Protein AF-A0A349LI41-F1 (afdb_monomer_lite)

Foldseek 3Di:
DDWDKDFDFDDDPNDTDWDAADQPDDNHRDIDGDIGTADPPDDND

Sequence (45 aa):
MSIRVIAAVIRRDGAFLLGRRPTNKRHGGMWEFPGGKVKPGEKPE

Radius of gyration: 12.85 Å; chains: 1; bounding box: 31×11×38 Å

Structure (mmCIF, N/CA/C/O backbone):
data_AF-A0A349LI41-F1
#
_entry.id   AF-A0A349LI41-F1
#
loop_
_atom_site.group_PDB
_atom_site.id
_atom_site.type_symbol
_atom_site.label_atom_id
_atom_site.label_alt_id
_atom_site.label_comp_id
_atom_site.label_asym_id
_atom_site.label_entity_id
_atom_site.label_seq_id
_atom_site.pdbx_PDB_ins_code
_atom_site.Cartn_x
_atom_site.Cartn_y
_atom_site.Cartn_z
_atom_site.occupancy
_atom_site.B_iso_or_equiv
_atom_site.auth_seq_id
_atom_site.auth_comp_id
_atom_site.auth_asym_id
_atom_site.auth_atom_id
_atom_site.pdbx_PDB_model_num
ATOM 1 N N . MET A 1 1 ? -7.133 -5.953 20.146 1.00 76.81 1 MET A N 1
ATOM 2 C CA . MET A 1 1 ? -7.951 -5.055 19.297 1.00 76.81 1 MET A CA 1
ATOM 3 C C . MET A 1 1 ? -7.626 -5.331 17.838 1.00 76.81 1 MET A C 1
ATOM 5 O O . MET A 1 1 ? -6.449 -5.446 17.520 1.00 76.81 1 MET A O 1
ATOM 9 N N . SER A 1 2 ? -8.637 -5.477 16.981 1.00 87.69 2 SER A N 1
ATOM 10 C CA . SER A 1 2 ? -8.453 -5.673 15.535 1.00 87.69 2 SER A CA 1
ATOM 11 C C . SER A 1 2 ? -8.485 -4.323 14.814 1.00 87.69 2 SER A C 1
ATOM 13 O O . SER A 1 2 ? -9.262 -3.448 15.192 1.00 87.69 2 SER A O 1
ATOM 15 N N . ILE A 1 3 ? -7.637 -4.140 13.800 1.00 91.75 3 ILE A N 1
ATOM 16 C CA . ILE A 1 3 ? -7.612 -2.946 12.945 1.00 91.75 3 ILE A CA 1
ATOM 17 C C . ILE A 1 3 ? -7.895 -3.408 11.519 1.00 91.75 3 ILE A C 1
ATOM 19 O O . ILE A 1 3 ? -7.184 -4.270 11.005 1.00 91.75 3 ILE A O 1
ATOM 23 N N . ARG A 1 4 ? -8.904 -2.819 10.870 1.00 95.00 4 ARG A N 1
ATOM 24 C CA . ARG A 1 4 ? -9.172 -3.062 9.448 1.00 95.00 4 ARG A CA 1
ATOM 25 C C . ARG A 1 4 ? -8.205 -2.248 8.594 1.00 95.00 4 ARG A C 1
ATOM 27 O O . ARG A 1 4 ? -7.993 -1.063 8.852 1.00 95.00 4 ARG A O 1
ATOM 34 N N . VAL A 1 5 ? -7.632 -2.888 7.583 1.00 95.50 5 VAL A N 1
ATOM 35 C CA . VAL A 1 5 ? -6.734 -2.269 6.605 1.00 95.50 5 VAL A CA 1
ATOM 36 C C . VAL A 1 5 ? -7.187 -2.636 5.199 1.00 95.50 5 VAL A C 1
ATOM 38 O O . VAL A 1 5 ? -7.712 -3.728 4.993 1.00 95.50 5 VAL A O 1
ATOM 41 N N . ILE A 1 6 ? -6.972 -1.730 4.252 1.00 96.50 6 ILE A N 1
ATOM 42 C CA . ILE A 1 6 ? -7.202 -1.953 2.823 1.00 96.50 6 ILE A CA 1
ATOM 43 C C . ILE A 1 6 ? -5.880 -1.881 2.060 1.00 96.50 6 ILE A C 1
ATOM 45 O O . ILE A 1 6 ? -4.953 -1.184 2.480 1.00 96.50 6 ILE A O 1
ATOM 49 N N . ALA A 1 7 ? -5.822 -2.576 0.927 1.00 96.88 7 ALA A N 1
ATOM 50 C CA . ALA A 1 7 ? -4.735 -2.504 -0.039 1.00 96.88 7 ALA A CA 1
ATOM 51 C C . ALA A 1 7 ? -5.319 -2.241 -1.433 1.00 96.88 7 ALA A C 1
ATOM 53 O O . ALA A 1 7 ? -6.242 -2.928 -1.865 1.00 96.88 7 ALA A O 1
ATOM 54 N N . ALA A 1 8 ? -4.775 -1.252 -2.132 1.00 96.31 8 ALA A N 1
ATOM 55 C CA . ALA A 1 8 ? -5.115 -0.932 -3.505 1.00 96.31 8 ALA A CA 1
ATOM 56 C C .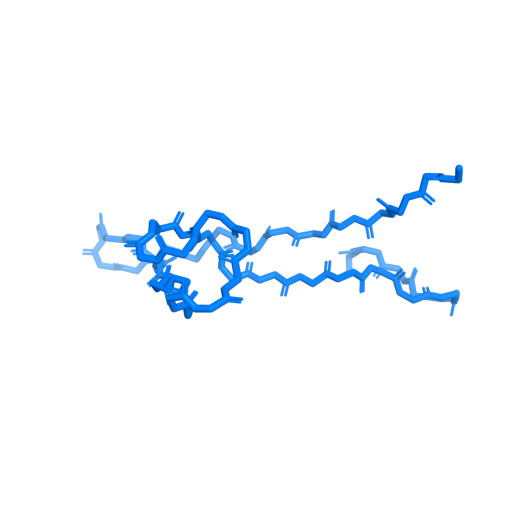 ALA A 1 8 ? -4.223 -1.736 -4.459 1.00 96.31 8 ALA A C 1
ATOM 58 O O . ALA A 1 8 ? -3.001 -1.575 -4.478 1.00 96.31 8 ALA A O 1
ATOM 59 N N . VAL A 1 9 ? -4.842 -2.580 -5.286 1.00 97.31 9 VAL A N 1
ATOM 60 C CA . VAL A 1 9 ? -4.152 -3.344 -6.334 1.00 97.31 9 VAL A CA 1
ATOM 61 C C . VAL A 1 9 ? -4.288 -2.592 -7.652 1.00 97.31 9 VAL A C 1
ATOM 63 O O . VAL A 1 9 ? -5.250 -2.762 -8.396 1.00 97.31 9 VAL A O 1
ATOM 66 N N . ILE A 1 10 ? -3.325 -1.716 -7.923 1.00 97.81 10 ILE A N 1
ATOM 67 C CA . ILE A 1 10 ? -3.343 -0.844 -9.101 1.00 97.81 10 ILE A CA 1
ATOM 68 C C . ILE A 1 10 ? -2.520 -1.500 -10.210 1.00 97.81 10 ILE A C 1
ATOM 70 O O . ILE A 1 10 ? -1.330 -1.762 -10.021 1.00 97.81 10 ILE A O 1
ATOM 74 N N . ARG A 1 11 ? -3.149 -1.747 -11.366 1.00 98.38 11 ARG A N 1
ATOM 75 C CA . ARG A 1 11 ? -2.515 -2.331 -12.556 1.00 98.38 11 ARG A CA 1
ATOM 76 C C . ARG A 1 11 ? -2.541 -1.346 -13.721 1.00 98.38 11 ARG A C 1
ATOM 78 O O . ARG A 1 11 ? -3.584 -0.766 -14.008 1.00 98.38 11 ARG A O 1
ATOM 85 N N . ARG A 1 12 ? -1.414 -1.198 -14.417 1.00 98.44 12 ARG A N 1
ATOM 86 C CA . ARG A 1 12 ? -1.285 -0.372 -15.623 1.00 98.44 12 ARG A CA 1
ATOM 87 C C . ARG A 1 12 ? -0.176 -0.925 -16.513 1.00 98.44 12 ARG A C 1
ATOM 89 O O . ARG A 1 12 ? 0.859 -1.332 -15.999 1.00 98.44 12 ARG A O 1
ATOM 96 N N . ASP A 1 13 ? -0.408 -0.967 -17.824 1.00 98.06 13 ASP A N 1
ATOM 97 C CA . ASP A 1 13 ? 0.590 -1.369 -18.830 1.00 98.06 13 ASP A CA 1
ATOM 98 C C . ASP A 1 13 ? 1.271 -2.720 -18.516 1.00 98.06 13 ASP A C 1
ATOM 100 O O . ASP A 1 13 ? 2.476 -2.897 -18.654 1.00 98.06 13 ASP A O 1
ATOM 104 N N . GLY A 1 14 ? 0.487 -3.688 -18.023 1.00 97.94 14 GLY A N 1
ATOM 105 C CA . GLY A 1 14 ? 0.977 -5.021 -17.651 1.00 97.94 14 GLY A CA 1
ATOM 106 C C . GL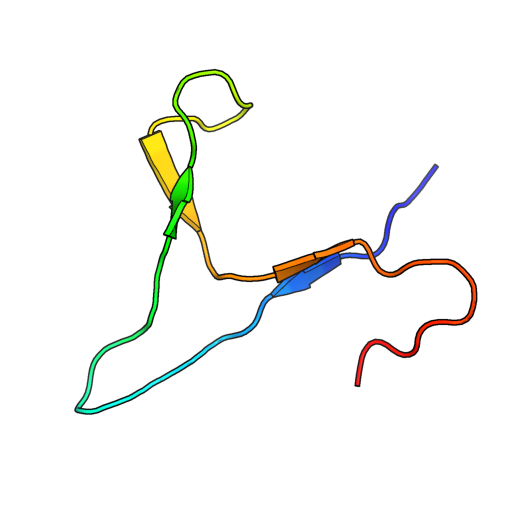Y A 1 14 ? 1.709 -5.104 -16.304 1.00 97.94 14 GLY A C 1
ATOM 107 O O . GLY A 1 14 ? 1.972 -6.215 -15.851 1.00 97.94 14 GLY A O 1
ATOM 108 N N . ALA A 1 15 ? 1.960 -3.980 -15.630 1.00 98.12 15 ALA A N 1
ATOM 109 C CA . ALA A 1 15 ? 2.650 -3.905 -14.344 1.00 98.12 15 ALA A CA 1
ATOM 110 C C . ALA A 1 15 ? 1.706 -3.562 -13.175 1.00 98.12 15 ALA A C 1
ATOM 112 O O . ALA A 1 15 ? 0.589 -3.077 -13.375 1.00 98.12 15 ALA A O 1
ATOM 113 N N . PHE A 1 16 ? 2.176 -3.797 -11.944 1.00 98.38 16 PHE A N 1
ATOM 114 C CA . PHE A 1 16 ? 1.492 -3.427 -10.700 1.00 98.38 16 PHE A CA 1
ATOM 115 C C . PHE A 1 16 ? 2.261 -2.343 -9.943 1.00 98.38 16 PHE A C 1
ATOM 117 O O . PHE A 1 16 ? 3.492 -2.363 -9.905 1.00 98.38 16 PHE A O 1
ATOM 124 N N . LEU A 1 17 ? 1.535 -1.428 -9.298 1.00 98.25 17 LEU A N 1
ATOM 125 C CA . LEU A 1 17 ? 2.139 -0.421 -8.429 1.00 98.25 17 LEU A CA 1
ATOM 126 C C . LEU A 1 17 ? 2.459 -1.013 -7.052 1.00 98.25 17 LEU A C 1
ATOM 128 O O . LEU A 1 17 ? 1.561 -1.451 -6.333 1.00 98.25 17 LEU A O 1
ATOM 132 N N . LEU A 1 18 ? 3.734 -0.952 -6.672 1.00 98.12 18 LEU A N 1
ATOM 133 C CA . LEU A 1 18 ? 4.228 -1.319 -5.347 1.00 98.12 18 LEU A CA 1
ATOM 134 C C . LEU A 1 18 ? 5.028 -0.162 -4.742 1.00 98.12 18 LEU A C 1
ATOM 136 O O . LEU A 1 18 ? 5.764 0.534 -5.441 1.00 98.12 18 LEU A O 1
ATOM 140 N N . GLY A 1 19 ? 4.900 0.024 -3.431 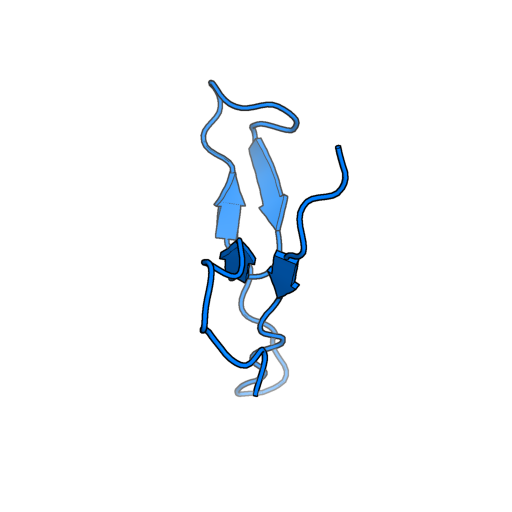1.00 97.19 19 GLY A N 1
ATOM 141 C CA . GLY A 1 19 ? 5.722 0.933 -2.638 1.00 97.19 19 GLY A CA 1
ATOM 142 C C . GLY A 1 19 ? 6.810 0.172 -1.884 1.00 97.19 19 GLY A C 1
ATOM 143 O O . GLY A 1 19 ? 6.593 -0.955 -1.439 1.00 97.19 19 GLY A O 1
ATOM 144 N N . ARG A 1 20 ? 7.988 0.781 -1.714 1.00 97.62 20 ARG A N 1
ATOM 145 C CA . ARG A 1 20 ? 9.036 0.240 -0.840 1.00 97.62 20 ARG A CA 1
ATOM 146 C C . ARG A 1 20 ? 8.872 0.811 0.562 1.00 97.62 20 ARG A C 1
ATOM 148 O O . ARG A 1 20 ? 8.849 2.028 0.740 1.00 97.62 20 ARG A O 1
ATOM 155 N N . ARG A 1 21 ? 8.786 -0.061 1.566 1.00 96.75 21 ARG A N 1
ATOM 156 C CA . ARG A 1 21 ? 8.579 0.355 2.957 1.00 96.75 21 ARG A CA 1
ATOM 157 C C . ARG A 1 21 ? 9.790 1.127 3.493 1.00 96.75 21 ARG A C 1
ATOM 159 O O . ARG A 1 21 ? 10.921 0.676 3.282 1.00 96.75 21 ARG A O 1
ATOM 166 N N . PRO A 1 22 ? 9.586 2.225 4.249 1.00 95.88 22 PRO A N 1
ATOM 167 C CA . PRO A 1 22 ? 10.672 2.913 4.941 1.00 95.88 22 PRO A CA 1
ATOM 168 C C . PRO A 1 22 ? 11.463 1.949 5.829 1.00 95.88 22 PRO A C 1
ATOM 170 O O . PRO A 1 22 ? 10.883 1.092 6.501 1.00 95.88 22 PRO A O 1
ATOM 173 N N . THR A 1 23 ? 12.787 2.090 5.849 1.00 97.44 23 THR A N 1
ATOM 174 C CA . THR A 1 23 ? 13.694 1.155 6.536 1.00 97.44 23 THR A CA 1
ATOM 175 C C . THR A 1 23 ? 13.468 1.095 8.047 1.00 97.44 23 THR A C 1
ATOM 177 O O . THR A 1 23 ? 13.667 0.049 8.652 1.00 97.44 23 THR A O 1
ATOM 180 N N . ASN A 1 24 ? 12.982 2.180 8.652 1.00 97.00 24 ASN A N 1
ATOM 181 C CA . ASN A 1 24 ? 12.710 2.285 10.087 1.00 97.00 24 ASN A CA 1
ATOM 182 C C . ASN A 1 24 ? 11.332 1.741 10.516 1.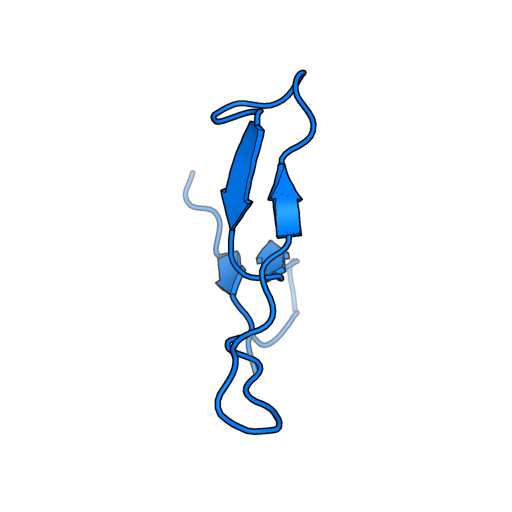00 97.00 24 ASN A C 1
ATOM 184 O O . ASN A 1 24 ? 10.895 1.975 11.645 1.00 97.00 24 ASN A O 1
ATOM 188 N N . LYS A 1 25 ? 10.602 1.060 9.628 1.00 92.69 25 LYS A N 1
ATOM 189 C CA . LYS A 1 25 ? 9.318 0.423 9.945 1.00 92.69 25 LYS A CA 1
ATOM 190 C C . LYS A 1 25 ? 9.480 -1.091 10.028 1.00 92.69 25 LYS A C 1
ATOM 192 O O . LYS A 1 25 ? 10.387 -1.677 9.446 1.00 92.69 25 LYS A O 1
ATOM 197 N N . ARG A 1 26 ? 8.535 -1.757 10.700 1.00 91.25 26 ARG A N 1
ATOM 198 C CA . ARG A 1 26 ? 8.388 -3.217 10.603 1.00 91.25 26 ARG A CA 1
ATOM 199 C C . ARG A 1 26 ? 8.287 -3.609 9.121 1.00 91.25 26 ARG A C 1
ATOM 201 O O . ARG A 1 26 ? 7.517 -2.977 8.393 1.00 91.25 26 ARG A O 1
ATOM 208 N N . HIS A 1 27 ? 9.047 -4.621 8.698 1.00 93.88 27 HIS A N 1
ATOM 209 C CA . HIS A 1 27 ? 9.212 -5.016 7.288 1.00 93.88 27 HIS A CA 1
ATOM 210 C C . HIS A 1 27 ? 9.841 -3.923 6.399 1.00 93.88 27 HIS A C 1
ATOM 212 O O . HIS A 1 27 ? 9.509 -3.805 5.223 1.00 93.88 27 HIS A O 1
ATOM 218 N N . GLY A 1 28 ? 10.716 -3.085 6.961 1.00 96.62 28 GLY A N 1
ATOM 219 C CA . GLY A 1 28 ? 11.407 -2.033 6.221 1.00 96.62 28 GLY A CA 1
ATOM 220 C C . GLY A 1 28 ? 12.225 -2.578 5.050 1.00 96.62 28 GLY A C 1
ATOM 221 O O . GLY A 1 28 ? 12.806 -3.659 5.125 1.00 96.62 28 GLY A O 1
ATOM 222 N N . GLY A 1 29 ? 12.237 -1.840 3.941 1.00 96.81 29 GLY A N 1
ATOM 223 C CA . GLY A 1 29 ? 12.927 -2.229 2.713 1.00 96.81 29 GLY A CA 1
ATOM 224 C C . GLY A 1 29 ? 12.205 -3.276 1.857 1.00 96.81 29 GLY A C 1
ATOM 225 O O . GLY A 1 29 ? 12.591 -3.419 0.696 1.00 96.81 29 GLY A O 1
ATOM 226 N N . MET A 1 30 ? 11.170 -3.946 2.383 1.00 97.81 30 MET A N 1
ATOM 227 C CA . MET A 1 30 ? 10.296 -4.851 1.626 1.00 97.81 30 MET A CA 1
ATOM 228 C C . MET A 1 30 ? 9.272 -4.070 0.785 1.00 97.81 30 MET A C 1
ATOM 230 O O . MET A 1 30 ? 9.061 -2.871 0.991 1.00 97.81 30 MET A O 1
ATOM 234 N N . TRP A 1 31 ? 8.637 -4.759 -0.161 1.00 97.38 31 TRP A N 1
ATOM 235 C CA . TRP A 1 31 ? 7.588 -4.212 -1.024 1.00 97.38 31 TRP A CA 1
ATOM 236 C C . TRP A 1 31 ? 6.195 -4.360 -0.404 1.00 97.38 31 TRP A C 1
ATOM 238 O O . TRP A 1 31 ? 5.926 -5.335 0.297 1.00 97.38 31 TRP A O 1
ATOM 248 N N . GLU A 1 32 ? 5.304 -3.414 -0.695 1.00 97.31 32 GLU A N 1
ATOM 249 C CA . GLU A 1 32 ? 3.893 -3.458 -0.309 1.00 97.31 32 GLU A CA 1
ATOM 250 C C . GLU A 1 32 ? 2.975 -2.858 -1.377 1.00 97.31 32 GLU A C 1
ATOM 252 O O . GLU A 1 32 ? 3.390 -2.003 -2.162 1.00 97.31 32 GLU A O 1
ATOM 257 N N . PHE A 1 33 ? 1.708 -3.269 -1.372 1.00 97.88 33 PHE A N 1
ATOM 258 C CA . PHE A 1 33 ? 0.671 -2.529 -2.083 1.00 97.88 33 PHE A CA 1
ATOM 259 C C . PHE A 1 33 ? 0.340 -1.233 -1.328 1.00 97.88 33 PHE A C 1
ATOM 261 O O . PHE A 1 33 ? 0.306 -1.245 -0.092 1.00 97.88 33 PHE A O 1
ATOM 268 N N . PRO A 1 34 ? 0.057 -0.126 -2.037 1.00 96.69 34 PRO A N 1
ATOM 269 C CA . PRO A 1 34 ? -0.479 1.082 -1.418 1.00 96.69 34 PRO A CA 1
ATOM 270 C C . PRO A 1 34 ? -1.762 0.775 -0.640 1.00 96.69 34 PRO A C 1
ATOM 272 O O . PRO A 1 34 ? -2.538 -0.089 -1.038 1.00 96.69 34 PRO A O 1
ATOM 275 N N . GLY A 1 35 ? -2.021 1.480 0.456 1.00 95.19 35 GLY A N 1
ATOM 276 C CA . GLY A 1 35 ? -3.177 1.181 1.294 1.00 95.19 35 GLY A CA 1
ATOM 277 C C . GLY A 1 35 ? -3.225 2.004 2.570 1.00 95.19 35 GLY A C 1
ATOM 278 O O . GLY A 1 35 ? -2.504 2.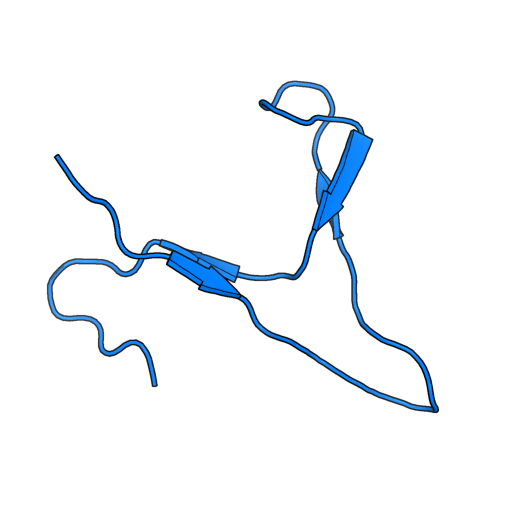991 2.725 1.00 95.19 35 GLY A O 1
ATOM 279 N N . GLY A 1 36 ? -4.074 1.587 3.507 1.00 94.69 36 GLY A N 1
ATOM 280 C CA . GLY A 1 36 ? -4.269 2.322 4.750 1.00 94.69 36 GLY A CA 1
ATOM 281 C C . GLY A 1 36 ? -5.165 1.615 5.756 1.00 94.69 36 GLY A C 1
ATOM 282 O O . GLY A 1 36 ? -5.820 0.620 5.455 1.00 94.69 36 GLY A O 1
ATOM 283 N N . LYS A 1 37 ? -5.176 2.139 6.983 1.00 95.94 37 LYS A N 1
ATOM 284 C CA . LYS A 1 37 ? -6.128 1.733 8.021 1.00 95.94 37 LYS A CA 1
ATOM 285 C C . LYS A 1 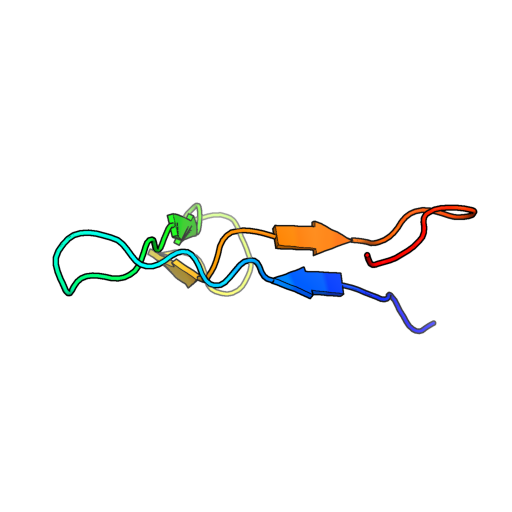37 ? -7.474 2.390 7.746 1.00 95.94 37 LYS A C 1
ATOM 287 O O . LYS A 1 37 ? -7.502 3.584 7.472 1.00 95.94 37 LYS A O 1
ATOM 292 N N . VAL A 1 38 ? -8.551 1.634 7.917 1.00 96.06 38 VAL A N 1
ATOM 293 C CA . VAL A 1 38 ? -9.917 2.166 7.888 1.00 96.06 38 VAL A CA 1
ATOM 294 C C . VAL A 1 38 ? -10.182 2.887 9.209 1.00 96.06 38 VAL A C 1
ATOM 296 O O . VAL A 1 38 ? -10.039 2.287 10.282 1.00 96.06 38 VAL A O 1
ATOM 299 N N . LYS A 1 39 ? -10.545 4.167 9.154 1.00 94.94 39 LYS A N 1
ATOM 300 C CA . LYS A 1 39 ? -10.907 4.964 10.332 1.00 94.94 39 LYS A CA 1
ATOM 301 C C . LYS A 1 39 ? -12.360 4.703 10.749 1.00 94.94 39 LYS A C 1
ATOM 303 O O . LYS A 1 39 ? -13.154 4.176 9.967 1.00 94.94 39 LYS A O 1
ATOM 308 N N . PRO A 1 40 ? -12.745 5.053 11.989 1.00 94.12 40 PRO A N 1
ATOM 309 C CA . PRO A 1 40 ? -14.136 4.960 12.417 1.00 94.12 40 PRO A CA 1
ATOM 310 C C . PRO A 1 40 ? -15.066 5.734 11.475 1.00 94.12 40 PRO A C 1
ATOM 312 O O . PRO A 1 40 ? -14.813 6.896 11.173 1.00 94.12 40 PRO A O 1
ATOM 315 N N . GLY A 1 41 ? -16.130 5.078 11.010 1.00 94.19 41 GLY A N 1
ATOM 316 C CA . GLY A 1 41 ? -17.101 5.658 10.077 1.00 94.19 41 GLY A CA 1
ATOM 317 C C . GLY A 1 41 ? -16.715 5.585 8.595 1.00 94.19 41 GLY A C 1
ATOM 318 O O . GLY A 1 41 ? -17.579 5.813 7.755 1.00 94.19 41 GLY A O 1
ATOM 319 N N . GLU A 1 42 ? -15.474 5.220 8.251 1.00 95.31 42 GLU A N 1
ATOM 320 C CA . GLU A 1 42 ? -15.082 5.007 6.854 1.00 95.31 42 GLU A CA 1
ATOM 321 C C . GLU A 1 42 ? -15.620 3.667 6.330 1.00 95.31 42 GLU A C 1
ATOM 323 O O . GLU A 1 42 ? -15.611 2.638 7.026 1.00 95.31 42 GLU A O 1
ATOM 328 N N . LYS A 1 43 ? -16.070 3.690 5.074 1.00 90.75 43 LYS A N 1
ATOM 329 C CA . LYS A 1 43 ? -16.357 2.491 4.292 1.00 90.75 43 LYS A CA 1
ATOM 330 C C . LYS A 1 43 ? -15.079 2.047 3.566 1.00 90.75 43 LYS A C 1
ATOM 332 O O . LYS A 1 43 ? -14.265 2.899 3.216 1.00 90.75 43 LYS A O 1
ATOM 337 N N . PRO A 1 44 ? -14.835 0.734 3.446 1.00 85.69 44 PRO A N 1
ATOM 338 C CA . PRO A 1 44 ? -13.662 0.216 2.749 1.00 85.69 44 PRO A CA 1
ATOM 339 C C . PRO A 1 44 ? -13.748 0.350 1.218 1.00 85.69 44 PRO A C 1
ATOM 341 O O . PRO A 1 44 ? -12.699 0.301 0.577 1.00 85.69 44 PRO A O 1
ATOM 344 N N . GLU A 1 45 ? -14.958 0.491 0.662 1.00 83.19 45 GLU A N 1
ATOM 345 C CA . GLU A 1 45 ? -15.250 0.890 -0.726 1.00 83.19 45 GLU A CA 1
ATOM 346 C C . GLU A 1 45 ? -15.267 2.411 -0.941 1.00 83.19 45 GLU A C 1
ATOM 348 O O . GLU A 1 45 ? -14.798 2.836 -2.022 1.00 83.19 45 GLU A O 1
#

Secondary structure (DSSP, 8-state):
----EEE---EETTEE--EEPPTTSTTTTSEE-SEEEPPTT----

pLDDT: mean 95.06, std 4.29, range [76.81, 98.44]